Protein AF-A0A8S8YTT2-F1 (afdb_monomer_lite)

Foldseek 3Di:
DDPVVVLCCCLVPVLVVCLVVVVDQEDEAEDDPPGDDPVSLVSNCVSNVVSVHHYHYDYCVVPD

Sequence (64 aa):
MGREDYVEHLISDQLPVISELSLARWVDVFCEQGWFTNEQTEDIVKASKDYGMKSRLHVDEFRR

Radius of gyration: 11.93 Å; chains: 1; bounding box: 33×25×27 Å

Structure (mmCIF, N/CA/C/O backbone):
data_AF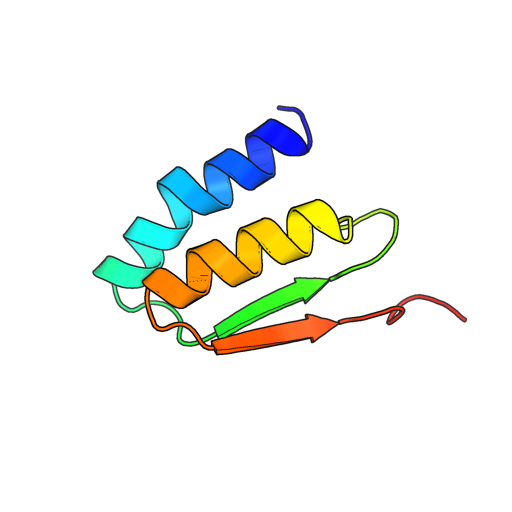-A0A8S8YTT2-F1
#
_entry.id   AF-A0A8S8YTT2-F1
#
loop_
_atom_site.group_PDB
_atom_site.id
_atom_site.type_symbol
_atom_site.label_atom_id
_atom_site.label_alt_id
_atom_site.label_comp_id
_atom_site.label_asym_id
_atom_site.label_entity_id
_atom_site.label_seq_id
_atom_site.pdbx_PDB_ins_code
_atom_site.Cartn_x
_atom_site.Cartn_y
_atom_site.Cartn_z
_atom_site.occupancy
_atom_site.B_iso_or_equiv
_atom_site.auth_seq_id
_atom_site.auth_comp_id
_atom_site.auth_asym_id
_atom_site.auth_atom_id
_atom_site.pdbx_PDB_model_num
ATOM 1 N N . MET A 1 1 ? -3.312 3.084 -19.894 1.00 72.56 1 MET A N 1
ATOM 2 C CA . MET A 1 1 ? -3.111 3.218 -18.443 1.00 72.56 1 MET A CA 1
ATOM 3 C C . MET A 1 1 ? -1.679 2.823 -18.153 1.00 72.56 1 MET A C 1
ATOM 5 O O . MET A 1 1 ? -1.278 1.732 -18.553 1.00 72.56 1 MET A O 1
ATOM 9 N N . GLY A 1 2 ? -0.894 3.748 -17.610 1.00 92.25 2 GLY A N 1
ATOM 10 C CA . GLY A 1 2 ? 0.477 3.484 -17.184 1.00 92.25 2 GLY A CA 1
ATOM 11 C C . GLY A 1 2 ? 0.522 2.680 -15.884 1.00 92.25 2 GLY A C 1
ATOM 12 O O . GLY A 1 2 ? -0.505 2.415 -15.262 1.00 92.25 2 GLY A O 1
ATOM 13 N N . ARG A 1 3 ? 1.729 2.286 -15.465 1.00 92.12 3 ARG A N 1
ATOM 14 C CA . ARG A 1 3 ? 1.927 1.585 -14.186 1.00 92.12 3 ARG A CA 1
ATOM 15 C C . ARG A 1 3 ? 1.542 2.456 -12.988 1.00 92.12 3 ARG A C 1
ATOM 17 O O . ARG A 1 3 ? 0.969 1.939 -12.040 1.00 92.12 3 ARG A O 1
ATOM 24 N N . GLU A 1 4 ? 1.860 3.745 -13.042 1.00 94.12 4 GLU A N 1
ATOM 25 C CA . GLU A 1 4 ? 1.528 4.724 -11.999 1.00 94.12 4 GLU A CA 1
ATOM 26 C C . GLU A 1 4 ? 0.015 4.916 -11.888 1.00 94.12 4 GLU A C 1
ATOM 28 O O . GLU A 1 4 ? -0.530 4.726 -10.808 1.00 94.12 4 GLU A O 1
ATOM 33 N N . ASP A 1 5 ? -0.676 5.138 -13.014 1.00 97.12 5 ASP A N 1
ATOM 34 C CA . ASP A 1 5 ? -2.144 5.231 -13.051 1.00 97.12 5 ASP A CA 1
ATOM 35 C C . ASP A 1 5 ? -2.825 4.002 -12.429 1.00 97.12 5 ASP A C 1
ATOM 37 O O . ASP A 1 5 ? -3.852 4.117 -11.768 1.00 97.12 5 ASP A O 1
ATOM 41 N N . TYR A 1 6 ? -2.269 2.807 -12.656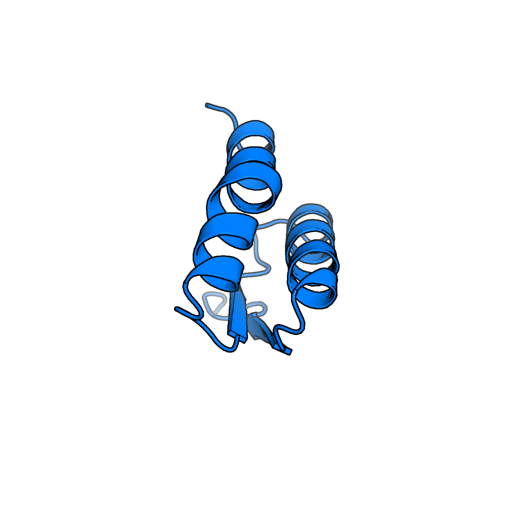 1.00 96.50 6 TYR A N 1
ATOM 42 C CA . TYR A 1 6 ? -2.821 1.579 -12.092 1.00 96.50 6 TYR A CA 1
ATOM 43 C C . TYR A 1 6 ? -2.643 1.515 -10.572 1.00 96.50 6 TYR A C 1
ATOM 45 O O . TYR A 1 6 ? -3.570 1.117 -9.871 1.00 96.50 6 TYR A O 1
ATOM 53 N N . VAL A 1 7 ? -1.477 1.913 -10.055 1.00 97.50 7 VAL A N 1
ATOM 54 C CA . VAL A 1 7 ? -1.230 1.978 -8.605 1.00 97.50 7 VAL A CA 1
ATOM 55 C C . VAL A 1 7 ? -2.130 3.024 -7.952 1.00 97.50 7 VAL A C 1
ATOM 57 O O . VAL A 1 7 ? -2.742 2.733 -6.929 1.00 97.50 7 VAL A O 1
ATOM 60 N N . GLU A 1 8 ? -2.287 4.188 -8.579 1.00 98.06 8 GLU A N 1
ATOM 61 C CA . GLU A 1 8 ? -3.212 5.222 -8.115 1.00 98.06 8 GLU A CA 1
ATOM 62 C C . GLU A 1 8 ? -4.653 4.697 -8.079 1.00 98.06 8 GLU A C 1
ATOM 64 O O . GLU A 1 8 ? -5.330 4.820 -7.066 1.00 98.06 8 GLU A O 1
ATOM 69 N N . HIS A 1 9 ? -5.105 4.014 -9.134 1.00 98.19 9 HIS A N 1
ATOM 70 C CA . HIS A 1 9 ? -6.439 3.414 -9.175 1.00 98.19 9 HIS A CA 1
ATOM 71 C C . HIS A 1 9 ? -6.640 2.336 -8.091 1.00 98.19 9 HIS A C 1
ATOM 73 O O . HIS A 1 9 ? -7.703 2.247 -7.472 1.00 98.19 9 HIS A O 1
ATOM 79 N N . LEU A 1 10 ? -5.617 1.517 -7.811 1.00 97.62 10 LEU A N 1
ATOM 80 C CA . LEU A 1 10 ? -5.664 0.564 -6.698 1.00 97.62 10 LEU A CA 1
ATOM 81 C C . LEU A 1 10 ? -5.869 1.281 -5.358 1.00 97.62 10 LEU A C 1
ATOM 83 O O . LEU A 1 10 ? -6.684 0.843 -4.545 1.00 97.62 10 LEU A O 1
ATOM 87 N N . ILE A 1 11 ? -5.130 2.367 -5.133 1.00 98.06 11 ILE A N 1
ATOM 88 C CA . ILE A 1 11 ? -5.097 3.084 -3.857 1.00 98.06 11 ILE A CA 1
ATOM 89 C C . ILE A 1 11 ? -6.348 3.937 -3.645 1.00 98.06 11 ILE A C 1
ATOM 91 O O . ILE A 1 11 ? -6.942 3.892 -2.567 1.00 98.06 11 ILE A O 1
ATOM 95 N N . SER A 1 12 ? -6.746 4.693 -4.661 1.00 98.00 12 SER A N 1
ATOM 96 C CA . SER A 1 12 ? -7.764 5.737 -4.551 1.00 98.00 12 SER A CA 1
ATOM 97 C C . SER A 1 12 ? -9.174 5.246 -4.874 1.00 98.00 12 SER A C 1
ATOM 99 O O . SER A 1 12 ? -10.133 5.833 -4.378 1.00 98.00 12 SER A O 1
ATOM 101 N N . ASP A 1 13 ? -9.323 4.148 -5.626 1.00 98.00 13 ASP A N 1
ATOM 102 C CA . ASP A 1 13 ? -10.639 3.599 -5.980 1.00 98.00 13 ASP A CA 1
ATOM 103 C C . ASP A 1 13 ? -10.891 2.216 -5.366 1.00 98.00 13 ASP A C 1
ATOM 105 O O . ASP A 1 13 ? -11.944 1.977 -4.772 1.00 98.00 13 ASP A O 1
ATOM 109 N N . GLN A 1 14 ? -9.942 1.280 -5.482 1.00 97.94 14 GLN A N 1
ATOM 110 C CA . GLN A 1 14 ? -10.199 -0.107 -5.074 1.00 97.94 14 GLN A CA 1
ATOM 111 C C . GLN A 1 14 ? -10.088 -0.321 -3.562 1.00 97.94 14 GLN A C 1
ATOM 113 O O . GLN A 1 14 ? -10.989 -0.918 -2.970 1.00 97.94 14 GLN A O 1
ATOM 118 N N . LEU A 1 15 ? -9.016 0.159 -2.921 1.00 97.94 15 LEU A N 1
ATOM 119 C CA . LEU A 1 15 ? -8.823 0.001 -1.474 1.00 97.94 15 LEU A CA 1
ATOM 120 C C . LEU A 1 15 ? -9.997 0.548 -0.635 1.00 97.94 15 LEU A C 1
ATOM 122 O O . LEU A 1 15 ? -10.446 -0.190 0.249 1.00 97.94 15 LEU A O 1
ATOM 126 N N . PRO A 1 16 ? -10.557 1.748 -0.905 1.00 98.19 16 PRO A N 1
ATOM 127 C CA . PRO A 1 16 ? -11.720 2.249 -0.177 1.00 98.19 16 PRO A CA 1
ATOM 128 C C . PRO A 1 16 ? -12.920 1.306 -0.267 1.00 98.19 16 PRO A C 1
ATOM 130 O O . PRO A 1 16 ? -13.504 0.964 0.758 1.00 98.19 16 PRO A O 1
ATOM 133 N N . VAL A 1 17 ? -13.246 0.822 -1.471 1.00 98.38 17 VAL A N 1
ATOM 134 C CA . VAL A 1 17 ? -14.382 -0.088 -1.694 1.00 98.38 17 VAL A CA 1
ATOM 135 C C . VAL A 1 17 ? -14.160 -1.424 -0.985 1.00 98.38 17 VAL A C 1
ATOM 137 O O . VAL A 1 17 ? -15.066 -1.949 -0.339 1.00 98.38 17 VAL A O 1
ATOM 140 N N . ILE A 1 18 ? -12.944 -1.972 -1.063 1.00 98.19 18 ILE A N 1
ATOM 141 C CA . ILE A 1 18 ? -12.576 -3.220 -0.382 1.00 98.19 18 ILE A CA 1
ATOM 142 C C . ILE A 1 18 ? -12.702 -3.066 1.138 1.00 98.19 18 ILE A C 1
ATOM 144 O O . ILE A 1 18 ? -13.191 -3.984 1.803 1.00 98.19 18 ILE A O 1
ATOM 148 N N . SER A 1 19 ? -12.278 -1.923 1.679 1.00 97.12 19 SER A N 1
ATOM 149 C CA . SER A 1 19 ? -12.381 -1.608 3.103 1.00 97.12 19 SER A CA 1
ATOM 150 C C . SER A 1 19 ? -13.834 -1.420 3.542 1.00 97.12 19 SER A C 1
ATOM 152 O O . SER A 1 19 ? -14.265 -2.060 4.500 1.00 97.12 19 SER A O 1
ATOM 154 N N . GLU A 1 20 ? -14.603 -0.581 2.843 1.00 97.88 20 GLU A N 1
ATOM 155 C CA . GLU A 1 20 ? -16.007 -0.279 3.159 1.00 97.88 20 GLU A CA 1
ATOM 156 C C . GLU A 1 20 ? -16.859 -1.551 3.174 1.00 97.88 20 GLU A C 1
ATOM 158 O O . GLU 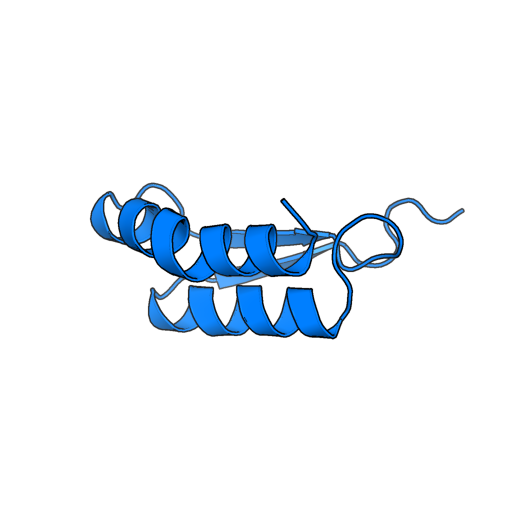A 1 20 ? -17.629 -1.791 4.104 1.00 97.88 20 GLU A O 1
ATOM 163 N N . LEU A 1 21 ? -16.655 -2.416 2.181 1.00 98.19 21 LEU A N 1
ATOM 164 C CA . LEU A 1 21 ? -17.369 -3.682 2.055 1.00 98.19 21 LEU A CA 1
ATOM 165 C C . LEU A 1 21 ? -16.730 -4.826 2.861 1.00 98.19 21 LEU A C 1
ATOM 167 O O . LEU A 1 21 ? -17.225 -5.952 2.818 1.00 98.19 21 LEU A O 1
ATOM 171 N N . SER A 1 22 ? -15.644 -4.565 3.602 1.00 96.88 22 SER A N 1
ATOM 172 C CA . SER A 1 22 ? -14.924 -5.554 4.420 1.00 96.88 22 SER A CA 1
ATOM 173 C C . SER A 1 22 ? -14.531 -6.829 3.652 1.00 96.88 22 SER A C 1
ATOM 175 O O . SER A 1 22 ? -14.601 -7.942 4.179 1.00 96.88 22 SER A O 1
ATOM 177 N N . LEU A 1 23 ? -14.109 -6.680 2.392 1.00 97.88 23 LEU A N 1
ATOM 178 C CA . LEU A 1 23 ? -13.860 -7.806 1.481 1.00 97.88 23 LEU A CA 1
ATOM 179 C C . LEU A 1 23 ? -12.515 -8.498 1.723 1.00 97.88 23 LEU A C 1
ATOM 181 O O . LEU A 1 23 ? -12.352 -9.668 1.372 1.00 97.88 23 LEU A O 1
ATOM 185 N N . ALA A 1 24 ? -11.546 -7.806 2.325 1.00 97.31 24 ALA A N 1
ATOM 186 C CA . 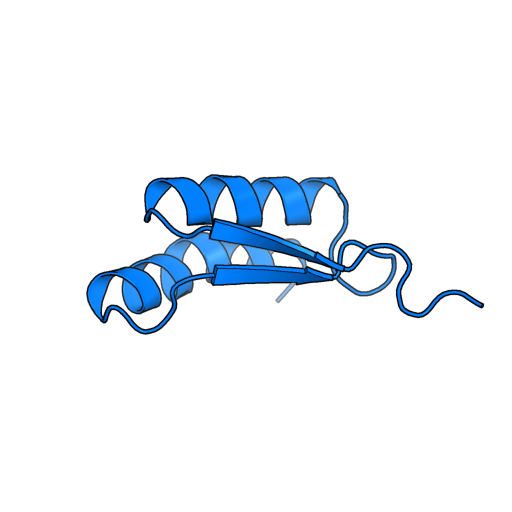ALA A 1 24 ? -10.218 -8.356 2.559 1.00 97.31 24 ALA A CA 1
ATOM 187 C C . ALA A 1 24 ? -9.631 -7.935 3.909 1.00 97.31 24 ALA A C 1
ATOM 189 O O . ALA A 1 24 ? -9.940 -6.887 4.466 1.00 97.31 24 ALA A O 1
ATOM 190 N N . ARG A 1 25 ? -8.749 -8.795 4.429 1.00 96.12 25 ARG A N 1
ATOM 191 C CA . ARG A 1 25 ? -7.996 -8.588 5.683 1.00 96.12 25 ARG A CA 1
ATOM 192 C C . ARG A 1 25 ? -6.514 -8.301 5.448 1.00 96.12 25 ARG A C 1
ATOM 194 O O . ARG A 1 25 ? -5.810 -7.906 6.377 1.00 96.12 25 ARG A O 1
ATOM 201 N N . TRP A 1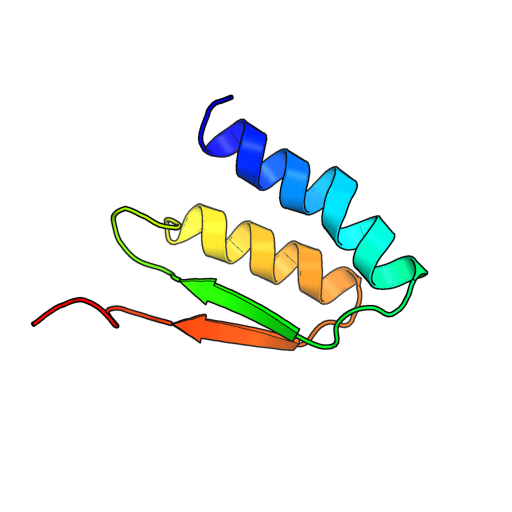 26 ? -6.045 -8.570 4.233 1.00 97.69 26 TRP A N 1
ATOM 202 C CA . TRP A 1 26 ? -4.643 -8.505 3.861 1.00 97.69 26 TRP A CA 1
ATOM 203 C C . TRP A 1 26 ? -4.480 -7.811 2.516 1.00 97.69 26 TRP A C 1
ATOM 205 O O . TRP A 1 26 ? -5.306 -8.013 1.628 1.00 97.69 26 TRP A O 1
ATOM 215 N N . VAL A 1 27 ? -3.388 -7.066 2.380 1.00 97.69 27 VAL A N 1
ATOM 216 C CA . VAL A 1 27 ? -2.809 -6.673 1.096 1.00 97.69 27 VAL A CA 1
ATOM 217 C C . VAL A 1 27 ? -1.571 -7.545 0.879 1.00 97.69 27 VAL A C 1
ATOM 219 O O . VAL A 1 27 ? -0.740 -7.666 1.780 1.00 97.69 27 VAL A O 1
ATOM 222 N N . ASP A 1 28 ? -1.484 -8.208 -0.270 1.00 97.00 28 ASP A N 1
ATOM 223 C CA . ASP A 1 28 ? -0.374 -9.097 -0.625 1.00 97.00 28 ASP A CA 1
ATOM 224 C C . ASP A 1 28 ? 0.232 -8.619 -1.947 1.00 97.00 28 ASP A C 1
ATOM 226 O O . ASP A 1 28 ? -0.489 -8.500 -2.940 1.00 97.00 28 ASP A O 1
ATOM 230 N N . VAL A 1 29 ? 1.518 -8.256 -1.945 1.00 96.94 29 VAL A N 1
ATOM 231 C CA . VAL A 1 29 ? 2.160 -7.555 -3.071 1.00 96.94 29 VAL A CA 1
ATOM 232 C C . VAL A 1 29 ? 3.404 -8.300 -3.534 1.00 96.94 29 VAL A C 1
ATOM 234 O O . VAL A 1 29 ? 4.296 -8.595 -2.741 1.00 96.94 29 VAL A O 1
ATOM 237 N N . PHE A 1 30 ? 3.489 -8.537 -4.841 1.00 95.44 30 PHE A N 1
ATOM 238 C CA . PHE A 1 30 ? 4.691 -9.036 -5.508 1.00 95.44 30 PHE A CA 1
ATOM 239 C C . PHE A 1 30 ? 5.666 -7.879 -5.753 1.00 95.44 30 PHE A C 1
ATOM 241 O O . PHE A 1 30 ? 5.513 -7.097 -6.698 1.00 95.44 30 PHE A O 1
ATOM 248 N N . CYS A 1 31 ? 6.649 -7.757 -4.865 1.00 94.44 31 CYS A N 1
ATOM 249 C CA . CYS A 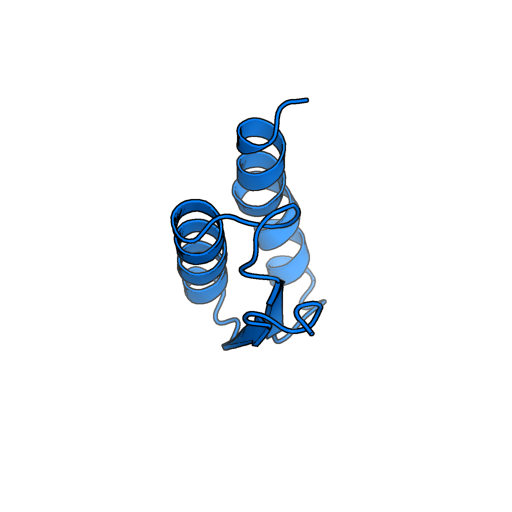1 31 ? 7.670 -6.717 -4.861 1.00 94.44 31 CYS A CA 1
ATOM 250 C C . CYS A 1 31 ? 8.883 -7.171 -5.684 1.00 94.44 31 CYS A C 1
ATOM 252 O O . CYS A 1 31 ? 9.934 -7.522 -5.143 1.00 94.44 31 CYS A O 1
ATOM 254 N N . GLU A 1 32 ? 8.729 -7.210 -7.007 1.00 90.69 32 GLU A N 1
ATOM 255 C CA . GLU A 1 32 ? 9.776 -7.670 -7.916 1.00 90.69 32 GLU A CA 1
ATOM 256 C C . GLU A 1 32 ? 9.665 -7.063 -9.327 1.00 90.69 32 GLU A C 1
ATOM 258 O O . GLU A 1 32 ? 8.646 -6.504 -9.746 1.00 90.69 32 GLU A O 1
ATOM 263 N N . GLN A 1 33 ? 10.747 -7.192 -10.097 1.00 83.75 33 GLN A N 1
ATOM 264 C CA . GLN A 1 33 ? 10.819 -6.662 -11.457 1.00 83.75 33 GLN A CA 1
ATOM 265 C C . GLN A 1 33 ? 9.753 -7.302 -12.362 1.00 83.75 33 GLN A C 1
ATOM 267 O O . GLN A 1 33 ? 9.650 -8.520 -12.453 1.00 83.75 33 GLN A O 1
ATOM 272 N N . GLY A 1 34 ? 8.988 -6.467 -13.070 1.00 87.38 34 GLY A N 1
ATOM 273 C CA . GLY A 1 34 ? 7.866 -6.902 -13.911 1.00 87.38 34 GLY A CA 1
ATOM 274 C C . GLY A 1 34 ? 6.505 -6.830 -13.212 1.00 87.38 34 GLY A C 1
ATOM 275 O O . GLY A 1 34 ? 5.495 -6.714 -13.902 1.00 87.38 34 GLY A O 1
ATOM 276 N N . TRP A 1 35 ? 6.483 -6.773 -11.875 1.00 92.62 35 TRP A N 1
ATOM 277 C CA . TRP A 1 35 ? 5.275 -6.649 -11.052 1.00 92.62 35 TRP A CA 1
ATOM 278 C C . TRP A 1 35 ? 5.213 -5.269 -10.404 1.00 92.62 35 TRP A C 1
ATOM 280 O O . TRP A 1 35 ? 4.954 -4.320 -11.140 1.00 92.62 35 TRP A O 1
ATOM 290 N N . PHE A 1 36 ? 5.497 -5.099 -9.110 1.00 95.06 36 PHE A N 1
ATOM 291 C CA . PHE A 1 36 ? 5.584 -3.787 -8.454 1.00 95.06 36 PHE A CA 1
ATOM 292 C C . PHE A 1 36 ? 7.027 -3.438 -8.084 1.00 95.06 36 PHE A C 1
ATOM 294 O O . PHE A 1 36 ? 7.786 -4.284 -7.614 1.00 95.06 36 PHE A O 1
ATOM 301 N N . THR A 1 37 ? 7.419 -2.179 -8.299 1.00 95.12 37 THR A N 1
ATOM 302 C CA . THR A 1 37 ? 8.702 -1.672 -7.787 1.00 95.12 37 THR A CA 1
ATOM 303 C C . THR A 1 37 ? 8.643 -1.528 -6.264 1.00 95.12 37 THR A C 1
ATOM 305 O O . THR A 1 37 ? 7.566 -1.590 -5.667 1.00 95.12 37 THR A O 1
ATOM 308 N N . ASN A 1 38 ? 9.792 -1.297 -5.626 1.00 95.06 38 ASN A N 1
ATOM 309 C CA . ASN A 1 38 ? 9.845 -1.032 -4.186 1.00 95.06 38 ASN A CA 1
ATOM 310 C C . ASN A 1 38 ? 8.981 0.178 -3.797 1.00 95.06 38 ASN A C 1
ATOM 312 O O . ASN A 1 38 ? 8.224 0.093 -2.838 1.00 95.06 38 ASN A O 1
ATOM 316 N N . GLU A 1 39 ? 9.049 1.264 -4.572 1.00 95.88 39 GLU A N 1
ATOM 317 C CA . GLU A 1 39 ? 8.270 2.492 -4.340 1.00 95.88 39 GLU A CA 1
ATOM 318 C C . GLU A 1 39 ? 6.766 2.219 -4.445 1.00 95.88 39 GLU A C 1
ATOM 320 O O . GLU A 1 39 ? 6.014 2.494 -3.518 1.00 95.88 39 GLU A O 1
ATOM 325 N N . GLN A 1 40 ? 6.333 1.549 -5.516 1.00 97.00 40 GLN A N 1
ATOM 326 C CA . GLN A 1 40 ? 4.921 1.200 -5.699 1.00 97.00 40 GLN A CA 1
ATOM 327 C C . GLN A 1 40 ? 4.410 0.256 -4.608 1.00 97.00 40 GLN A C 1
ATOM 329 O O . GLN A 1 40 ? 3.280 0.379 -4.144 1.00 97.00 40 GLN A O 1
ATOM 334 N N . THR A 1 41 ? 5.242 -0.699 -4.195 1.00 97.12 41 THR A N 1
ATOM 335 C CA . THR A 1 41 ? 4.924 -1.607 -3.092 1.00 97.12 41 THR A CA 1
ATOM 336 C C . THR A 1 41 ? 4.758 -0.835 -1.788 1.00 97.12 41 THR A C 1
ATOM 338 O O . THR A 1 41 ? 3.812 -1.082 -1.041 1.00 97.12 41 THR A O 1
ATOM 341 N N . GLU A 1 42 ? 5.658 0.109 -1.512 1.00 97.12 42 GLU A N 1
ATOM 342 C CA . GLU A 1 42 ? 5.596 0.958 -0.329 1.00 97.12 42 GLU A CA 1
ATOM 343 C C . GLU A 1 42 ? 4.317 1.806 -0.309 1.00 97.12 42 GLU A C 1
ATOM 345 O O . GLU A 1 42 ? 3.646 1.847 0.726 1.00 97.12 42 GLU A O 1
ATOM 350 N N . ASP A 1 43 ? 3.935 2.398 -1.441 1.00 97.81 43 ASP A N 1
ATOM 351 C CA . ASP A 1 43 ? 2.706 3.186 -1.574 1.00 97.81 43 ASP A CA 1
ATOM 352 C C . ASP A 1 43 ? 1.453 2.338 -1.313 1.00 97.81 43 ASP A C 1
ATOM 354 O O . ASP A 1 43 ? 0.616 2.702 -0.481 1.00 97.81 43 ASP A O 1
ATOM 358 N N . ILE A 1 44 ? 1.355 1.155 -1.934 1.00 98.12 44 ILE A N 1
ATOM 359 C CA . ILE A 1 44 ? 0.227 0.225 -1.741 1.00 98.12 44 ILE A CA 1
ATOM 360 C C . ILE A 1 44 ? 0.128 -0.217 -0.276 1.00 98.12 44 ILE A C 1
ATOM 362 O O . ILE A 1 44 ? -0.956 -0.214 0.316 1.00 98.12 44 ILE A O 1
ATOM 366 N N . VAL A 1 45 ? 1.255 -0.594 0.338 1.00 97.94 45 VAL A N 1
ATOM 367 C CA . VAL A 1 45 ? 1.280 -1.065 1.728 1.00 97.94 45 VAL A CA 1
ATOM 368 C C . VAL A 1 45 ? 0.892 0.054 2.689 1.00 97.94 45 VAL A C 1
ATOM 370 O O . VAL A 1 45 ? 0.075 -0.187 3.582 1.00 97.94 45 VAL A O 1
ATOM 373 N N . LYS A 1 46 ? 1.429 1.267 2.511 1.00 97.81 46 LYS A N 1
ATOM 374 C CA . LYS A 1 46 ? 1.077 2.426 3.343 1.00 97.81 46 LYS A CA 1
ATOM 375 C C . LYS A 1 46 ? -0.406 2.757 3.233 1.00 97.81 46 LYS A C 1
ATOM 377 O O . LYS A 1 46 ? -1.061 2.829 4.267 1.00 97.81 46 LYS A O 1
ATOM 382 N N . ALA A 1 47 ? -0.942 2.851 2.019 1.00 98.06 47 ALA A N 1
ATOM 383 C CA . ALA A 1 47 ? -2.359 3.127 1.809 1.00 98.06 47 ALA A CA 1
ATOM 384 C C . ALA A 1 47 ? -3.256 2.060 2.455 1.00 98.06 47 ALA A C 1
ATOM 386 O O . ALA A 1 47 ? -4.196 2.379 3.175 1.00 98.06 47 ALA A O 1
ATOM 387 N N . SER A 1 48 ? -2.936 0.773 2.276 1.00 97.62 48 SER A N 1
ATOM 388 C CA . SER A 1 48 ? -3.725 -0.320 2.867 1.00 97.62 48 SER A CA 1
ATOM 389 C C . SER A 1 48 ? -3.743 -0.299 4.404 1.00 97.62 48 SER A C 1
ATOM 391 O O . SER A 1 48 ? -4.717 -0.729 5.030 1.00 97.62 48 SER A O 1
ATOM 393 N N . LYS A 1 49 ? -2.681 0.226 5.028 1.00 96.75 49 LYS A N 1
ATOM 394 C CA . LYS A 1 49 ? -2.551 0.316 6.484 1.00 96.75 49 LYS A CA 1
ATOM 395 C C . LYS A 1 49 ? -3.544 1.307 7.088 1.00 96.75 49 LYS A C 1
ATOM 397 O O . LYS A 1 49 ? -4.046 1.044 8.181 1.00 96.75 49 LYS A O 1
ATOM 402 N N . ASP A 1 50 ? -3.860 2.388 6.379 1.00 96.19 50 ASP A N 1
ATOM 403 C CA . ASP A 1 50 ? -4.851 3.379 6.819 1.00 96.19 50 ASP A CA 1
ATOM 404 C C . ASP A 1 50 ? -6.265 2.774 6.886 1.00 96.19 50 ASP A C 1
ATOM 406 O O . ASP A 1 50 ? -7.087 3.192 7.700 1.00 96.19 50 ASP A O 1
ATOM 410 N N . TYR A 1 51 ? -6.505 1.699 6.128 1.00 96.81 51 TYR A N 1
ATOM 411 C CA . TYR A 1 51 ? -7.725 0.884 6.169 1.00 96.81 51 TYR A CA 1
ATOM 412 C C . TYR A 1 51 ? -7.648 -0.304 7.147 1.00 96.81 51 TYR A C 1
ATOM 414 O O . TYR A 1 51 ? -8.513 -1.179 7.156 1.00 96.81 51 TYR A O 1
ATOM 422 N N . GLY A 1 52 ? -6.606 -0.381 7.980 1.00 96.12 52 GLY A N 1
ATOM 423 C CA . GLY A 1 52 ? -6.438 -1.446 8.974 1.00 96.12 52 GLY A CA 1
ATOM 424 C C . GLY A 1 52 ? -6.075 -2.816 8.389 1.00 96.12 52 GLY A C 1
ATOM 425 O O . GLY A 1 52 ? -6.128 -3.826 9.100 1.00 96.12 52 GLY A O 1
ATOM 426 N N . MET A 1 53 ? -5.692 -2.876 7.111 1.00 97.44 53 MET A N 1
ATOM 427 C CA . MET A 1 53 ? -5.272 -4.115 6.463 1.00 97.44 53 MET A CA 1
ATOM 428 C C . MET A 1 53 ? -3.845 -4.481 6.874 1.00 97.44 53 MET A C 1
ATOM 430 O O . MET A 1 53 ? -2.980 -3.625 7.064 1.00 97.44 53 MET A O 1
ATOM 434 N N . LYS A 1 54 ? -3.577 -5.782 7.008 1.00 97.19 54 LYS A N 1
ATOM 435 C CA . LYS A 1 54 ? -2.217 -6.284 7.248 1.00 97.19 54 LYS A CA 1
ATOM 436 C C . LYS A 1 54 ? -1.503 -6.519 5.918 1.00 97.19 54 LYS A C 1
ATOM 438 O O . LYS A 1 54 ? -2.131 -6.971 4.968 1.00 97.19 54 LYS A O 1
ATOM 443 N N . SER A 1 55 ? -0.197 -6.293 5.852 1.00 96.75 55 SER A N 1
ATOM 444 C CA . SER A 1 55 ? 0.573 -6.525 4.627 1.00 96.75 55 SER A CA 1
ATOM 445 C C . SER A 1 55 ? 1.308 -7.867 4.622 1.00 96.75 55 SER A C 1
ATOM 447 O O . SER A 1 55 ? 1.739 -8.377 5.661 1.00 96.75 55 SER A O 1
ATOM 449 N N . ARG A 1 56 ? 1.447 -8.432 3.423 1.00 96.38 56 ARG A N 1
ATOM 450 C CA . ARG A 1 56 ? 2.369 -9.510 3.053 1.00 96.38 56 ARG A CA 1
ATOM 451 C C . ARG A 1 56 ? 3.079 -9.107 1.769 1.00 96.38 56 ARG A C 1
ATOM 453 O O . ARG A 1 56 ? 2.519 -8.363 0.969 1.00 96.38 56 ARG A O 1
ATOM 460 N N . LEU A 1 57 ? 4.324 -9.543 1.630 1.00 95.75 57 LEU A N 1
ATOM 461 C CA . LEU A 1 57 ? 5.149 -9.249 0.470 1.00 95.75 57 LEU A CA 1
ATOM 462 C C . LEU A 1 57 ? 5.741 -10.552 -0.049 1.00 95.75 57 LEU A C 1
ATOM 464 O O . LEU A 1 57 ? 6.369 -11.286 0.719 1.00 95.75 57 LEU A O 1
ATOM 468 N N . HIS A 1 58 ? 5.585 -10.783 -1.345 1.00 93.81 58 HIS A N 1
ATOM 469 C CA . HIS A 1 58 ? 6.354 -11.774 -2.083 1.00 93.81 58 HIS A CA 1
ATOM 470 C C . HIS A 1 58 ? 7.553 -11.064 -2.695 1.00 93.81 58 HIS A C 1
ATOM 472 O O . HIS A 1 58 ? 7.397 -10.117 -3.467 1.00 93.81 58 HIS A O 1
ATOM 478 N N . VAL A 1 59 ? 8.755 -11.468 -2.288 1.00 88.81 59 VAL A N 1
ATOM 479 C CA . VAL A 1 59 ? 10.016 -10.858 -2.726 1.00 88.81 59 VAL A CA 1
ATOM 480 C C . VAL A 1 59 ? 10.848 -11.930 -3.408 1.00 88.81 59 VAL A C 1
ATOM 482 O O . VAL A 1 59 ? 11.078 -12.987 -2.825 1.00 88.81 59 VAL A O 1
ATOM 485 N N . ASP A 1 60 ? 11.299 -11.636 -4.629 1.00 81.38 60 ASP A N 1
ATOM 486 C CA . ASP A 1 60 ? 12.135 -12.518 -5.450 1.00 81.38 60 ASP A CA 1
ATOM 487 C C . ASP A 1 60 ? 11.552 -13.936 -5.664 1.00 81.38 60 ASP A C 1
ATOM 489 O O . ASP A 1 60 ? 12.296 -14.883 -5.908 1.00 81.38 60 ASP A O 1
ATOM 493 N N . GLU A 1 61 ? 10.223 -14.093 -5.616 1.00 79.62 61 GLU A N 1
ATOM 494 C CA . GLU A 1 61 ? 9.550 -15.402 -5.654 1.00 79.62 61 GLU A CA 1
ATOM 495 C C . GLU A 1 61 ? 9.743 -16.142 -6.988 1.00 79.62 61 GLU A C 1
ATOM 497 O O . GLU A 1 61 ? 9.857 -17.369 -7.010 1.00 79.62 61 GLU A O 1
ATOM 502 N N . PHE A 1 62 ? 9.838 -15.415 -8.107 1.00 77.31 62 PHE A N 1
ATOM 503 C CA . PHE A 1 62 ? 10.034 -16.018 -9.431 1.00 77.31 62 PHE A CA 1
ATOM 504 C C . PHE A 1 62 ? 11.491 -16.025 -9.907 1.00 77.31 62 PHE A C 1
ATOM 506 O O . PHE A 1 62 ? 11.770 -16.424 -11.044 1.00 77.31 62 PHE A O 1
ATOM 513 N N . ARG A 1 63 ? 12.443 -15.603 -9.066 1.00 69.31 63 ARG A N 1
ATOM 514 C CA . ARG A 1 63 ? 13.871 -15.672 -9.396 1.00 69.31 63 ARG A CA 1
ATOM 515 C C . ARG A 1 63 ? 14.405 -17.082 -9.109 1.00 69.31 63 ARG A C 1
ATOM 517 O O . ARG A 1 63 ? 14.075 -17.684 -8.094 1.00 69.31 63 ARG A O 1
ATOM 524 N N . ARG A 1 64 ? 15.198 -17.626 -10.041 1.00 59.94 64 ARG A N 1
ATOM 525 C CA . ARG A 1 64 ? 15.926 -18.899 -9.876 1.00 59.94 64 ARG A CA 1
ATOM 526 C C . ARG A 1 64 ? 17.249 -18.700 -9.156 1.00 59.94 64 ARG A C 1
ATOM 528 O O . ARG A 1 64 ? 17.879 -17.650 -9.409 1.00 59.94 64 ARG A O 1
#

Secondary structure (DSSP, 8-state):
--HHHHHHHIIIIIHHHHHHTT--SEEEEEESTTSB-HHHHHHHHHHHHHTTPEEEEEESTT--

pLDDT: mean 93.99, std 7.5, range [59.94, 98.38]